Protein AF-A0A0B2PMD8-F1 (afdb_monomer_lite)

Radius of gyration: 18.35 Å; chains: 1; bounding box: 52×44×56 Å

Organism: Glycine soja (NCBI:txid3848)

pLDDT: mean 73.96, std 22.67, range [28.58, 97.25]

Secondary structure (DSSP, 8-state):
-TTSSSHHHHHHHHS------------GGGGGG--TT-EEESTTPEEEEEE-TTS-EEEEEEEEEEETTEEEEEEEEEPTT-TTEEEEEEEEESTTEEEEE-SS-TTEEEEEE----GGGGG--S--S-----S----EEEEEE-SSHHHHHHHHHHHHHHHHHHHHHHHHHHGGGGTTT--

Sequence (182 aa):
MLRSLWRSIDRFSFQHFHSTSDSRVIRSSDVSSASFGSNVLLESGIPCGIAFSNSEIRDIYVISVASGIIGKLLLVEKHPFRSGHGVVIAIAPLAGLCPKIDEDHPSWLHLQIREFDPQFYSIKTRGNNLSMPDHLADGRWALGLPNARACEEAQLAILNEITKQRSAVEYMLAPLLQDDLE

Structure (mmCIF, N/CA/C/O backbone):
data_AF-A0A0B2PMD8-F1
#
_entry.id   AF-A0A0B2PMD8-F1
#
loop_
_atom_site.group_PDB
_atom_site.id
_atom_site.type_symbol
_atom_site.label_atom_id
_atom_site.label_alt_id
_atom_site.label_comp_id
_atom_site.label_asym_id
_atom_site.label_entity_id
_atom_site.label_seq_id
_atom_site.pdbx_PDB_ins_code
_atom_site.Cartn_x
_atom_site.Cartn_y
_atom_site.Cartn_z
_atom_site.occupancy
_atom_site.B_iso_or_equiv
_atom_site.auth_seq_id
_atom_site.auth_comp_id
_atom_site.auth_asym_id
_atom_site.auth_atom_id
_atom_site.pdbx_PDB_model_num
ATOM 1 N N . MET A 1 1 ? -4.455 -20.069 -16.269 1.00 34.69 1 MET A N 1
ATOM 2 C CA . MET A 1 1 ? -4.739 -19.619 -14.886 1.00 34.69 1 MET A CA 1
ATOM 3 C C . MET A 1 1 ? -4.240 -18.208 -14.552 1.00 34.69 1 MET A C 1
ATOM 5 O O . MET A 1 1 ? -4.761 -17.626 -13.620 1.00 34.69 1 MET A O 1
ATOM 9 N N . LEU A 1 2 ? -3.328 -17.598 -15.325 1.00 31.36 2 LEU A N 1
ATOM 10 C CA . LEU A 1 2 ? -2.764 -16.261 -15.037 1.00 31.36 2 LEU A CA 1
ATOM 11 C C . LEU A 1 2 ? -3.605 -15.050 -15.505 1.00 31.36 2 LEU A C 1
ATOM 13 O O . LEU A 1 2 ? -3.222 -13.912 -15.269 1.00 31.36 2 LEU A O 1
ATOM 17 N N . ARG A 1 3 ? -4.755 -15.262 -16.161 1.00 28.58 3 ARG A N 1
ATOM 18 C CA . ARG A 1 3 ? -5.598 -14.165 -16.690 1.00 28.58 3 ARG A CA 1
ATOM 19 C C . ARG A 1 3 ? -6.558 -13.566 -15.656 1.00 28.58 3 ARG A C 1
ATOM 21 O O . ARG A 1 3 ? -6.979 -12.426 -15.811 1.00 28.58 3 ARG A O 1
ATOM 28 N N . SER A 1 4 ? -6.897 -14.312 -14.606 1.00 31.47 4 SER A N 1
ATOM 29 C CA . SER A 1 4 ? -7.760 -13.840 -13.514 1.00 31.47 4 SER A CA 1
ATOM 30 C C . SER A 1 4 ? -7.011 -12.996 -12.480 1.00 31.47 4 SER A C 1
ATOM 32 O O . SER A 1 4 ? -7.656 -12.278 -11.727 1.00 31.47 4 SER A O 1
ATOM 34 N N . LEU A 1 5 ? -5.670 -13.039 -12.470 1.00 38.06 5 LEU A N 1
ATOM 35 C CA . LEU A 1 5 ? -4.835 -12.312 -11.507 1.00 38.06 5 LEU A CA 1
ATOM 36 C C . LEU A 1 5 ? -4.864 -10.789 -11.715 1.00 38.06 5 LEU A C 1
ATOM 38 O O . LEU A 1 5 ? -4.783 -10.037 -10.753 1.00 38.06 5 LEU A O 1
ATOM 42 N N . TRP A 1 6 ? -5.009 -10.336 -12.962 1.00 41.41 6 TRP A N 1
ATOM 43 C CA . TRP A 1 6 ? -4.766 -8.935 -13.327 1.00 41.41 6 TRP A CA 1
ATOM 44 C C . TRP A 1 6 ? -6.025 -8.115 -13.602 1.00 41.41 6 TRP A C 1
ATOM 46 O O . TRP A 1 6 ? -5.962 -6.891 -13.619 1.00 41.41 6 TRP A O 1
ATOM 56 N N . ARG A 1 7 ? -7.189 -8.770 -13.727 1.00 35.09 7 ARG A N 1
ATOM 57 C CA . ARG A 1 7 ? -8.493 -8.080 -13.772 1.00 35.09 7 ARG A CA 1
ATOM 58 C C . ARG A 1 7 ? -8.795 -7.297 -12.491 1.00 35.09 7 ARG A C 1
ATOM 60 O O . ARG A 1 7 ? -9.689 -6.460 -12.491 1.00 35.09 7 ARG A O 1
ATOM 67 N N . SER A 1 8 ? -8.066 -7.570 -11.409 1.00 41.09 8 SER A N 1
ATOM 68 C CA . SER A 1 8 ? -8.239 -6.907 -10.122 1.00 41.09 8 SER A CA 1
ATOM 69 C C . SER A 1 8 ? -7.842 -5.430 -10.155 1.00 41.09 8 SER A C 1
ATOM 71 O O . SER A 1 8 ? -8.556 -4.623 -9.577 1.00 41.09 8 SER A O 1
ATOM 73 N N . ILE A 1 9 ? -6.754 -5.044 -10.834 1.00 45.59 9 ILE A N 1
ATOM 74 C CA . ILE A 1 9 ? -6.344 -3.627 -10.897 1.00 45.59 9 ILE A CA 1
ATOM 75 C C . ILE A 1 9 ? -7.433 -2.799 -11.601 1.00 45.59 9 ILE A C 1
ATOM 77 O O . ILE A 1 9 ? -7.878 -1.786 -11.067 1.00 45.59 9 ILE A O 1
ATOM 81 N N . ASP A 1 10 ? -7.952 -3.308 -12.723 1.00 38.31 10 ASP A N 1
ATOM 82 C CA . ASP A 1 10 ? -9.045 -2.670 -13.466 1.00 38.31 10 ASP A CA 1
ATOM 83 C C . ASP A 1 10 ? -10.360 -2.634 -12.664 1.00 38.31 10 ASP A C 1
ATOM 85 O O . ASP A 1 10 ? -11.120 -1.673 -12.753 1.00 38.31 10 ASP A O 1
ATOM 89 N N . ARG A 1 11 ? -10.647 -3.658 -11.846 1.00 39.25 11 ARG A N 1
ATOM 90 C CA . ARG A 1 11 ? -11.891 -3.738 -11.058 1.00 39.25 11 ARG A CA 1
ATOM 91 C C . ARG A 1 11 ? -11.902 -2.787 -9.857 1.00 39.25 11 ARG A C 1
ATOM 93 O O . ARG A 1 11 ? -12.922 -2.140 -9.620 1.00 39.25 11 ARG A O 1
ATOM 100 N N . PHE A 1 12 ? -10.780 -2.650 -9.145 1.00 36.81 12 PHE A N 1
ATOM 101 C CA . PHE A 1 12 ? -10.668 -1.743 -7.993 1.00 36.81 12 PHE A CA 1
ATOM 102 C C . PHE A 1 12 ? -10.665 -0.261 -8.398 1.00 36.81 12 PHE A C 1
ATOM 104 O O . PHE A 1 12 ? -11.109 0.577 -7.618 1.00 36.81 12 PHE A O 1
ATOM 111 N N . SER A 1 13 ? -10.264 0.070 -9.632 1.00 39.03 13 SER A N 1
ATOM 112 C CA . SER A 1 13 ? -10.404 1.433 -10.166 1.00 39.03 13 SER A CA 1
ATOM 113 C C . SER A 1 13 ? -11.866 1.846 -10.403 1.00 39.03 13 SER A C 1
ATOM 115 O O . SER A 1 13 ? -12.168 3.037 -10.394 1.00 39.03 13 SER A O 1
ATOM 117 N N . PHE A 1 14 ? -12.778 0.886 -10.610 1.00 30.66 14 PHE A N 1
ATOM 118 C CA . PHE A 1 14 ? -14.167 1.152 -11.014 1.00 30.66 14 PHE A CA 1
ATOM 119 C C . PHE A 1 14 ? -15.219 0.947 -9.914 1.00 30.66 14 PHE A C 1
ATOM 121 O O . PHE A 1 14 ? -16.341 1.440 -10.051 1.00 30.66 14 PHE A O 1
ATOM 128 N N . GLN A 1 15 ? -14.915 0.252 -8.814 1.00 32.31 15 GLN A N 1
ATOM 129 C CA . GLN A 1 15 ? -15.901 0.001 -7.757 1.00 32.31 15 GLN A CA 1
ATOM 130 C C . GLN A 1 15 ? -15.827 1.045 -6.628 1.00 32.31 15 GLN A C 1
ATOM 132 O O . GLN A 1 15 ? -15.282 0.819 -5.559 1.00 32.31 15 GLN A O 1
ATOM 137 N N . HIS A 1 16 ? -16.469 2.184 -6.912 1.00 37.41 16 HIS A N 1
ATOM 138 C CA . HIS A 1 16 ? -17.141 3.094 -5.973 1.00 37.41 16 HIS A CA 1
ATOM 139 C C . HIS A 1 16 ? -16.305 3.774 -4.871 1.00 37.41 16 HIS A C 1
ATOM 141 O O . HIS A 1 16 ? -16.365 3.408 -3.703 1.00 37.41 16 HIS A O 1
ATOM 147 N N . PHE A 1 17 ? -15.731 4.930 -5.214 1.00 29.38 17 PHE A N 1
ATOM 148 C CA . PHE A 1 17 ? -15.758 6.103 -4.332 1.00 29.38 17 PHE A CA 1
ATOM 149 C C . PHE A 1 17 ? -16.188 7.327 -5.150 1.00 29.38 17 PHE A C 1
ATOM 151 O O . PHE A 1 17 ? -15.387 7.931 -5.859 1.00 29.38 17 PHE A O 1
ATOM 158 N N . HIS A 1 18 ? -17.467 7.702 -5.065 1.00 29.72 18 HIS A N 1
ATOM 159 C CA . HIS A 1 18 ? -17.901 9.032 -5.488 1.00 29.72 18 HIS A CA 1
ATOM 160 C C . HIS A 1 18 ? -17.379 10.039 -4.456 1.00 29.72 18 HIS A C 1
ATOM 162 O O . HIS A 1 18 ? -17.996 10.247 -3.415 1.00 29.72 18 HIS A O 1
ATOM 168 N N . SER A 1 19 ? -16.230 10.654 -4.731 1.00 35.91 19 SER A N 1
ATOM 169 C CA . SER A 1 19 ? -15.820 11.895 -4.073 1.00 35.91 19 SER A CA 1
ATOM 170 C C . SER A 1 19 ? -15.836 13.012 -5.103 1.00 35.91 19 SER A C 1
ATOM 172 O O . SER A 1 19 ? -15.184 12.903 -6.143 1.00 35.91 19 SER A O 1
ATOM 174 N N . THR A 1 20 ? -16.578 14.074 -4.818 1.00 32.41 20 THR A N 1
ATOM 175 C CA . THR A 1 20 ? -16.626 15.301 -5.611 1.00 32.41 20 THR A CA 1
ATOM 176 C C . THR A 1 20 ? -15.207 15.849 -5.772 1.00 32.41 20 THR A C 1
ATOM 178 O O . THR A 1 20 ? -14.542 16.164 -4.788 1.00 32.41 20 THR A O 1
ATOM 181 N N . SER A 1 21 ? -14.712 15.893 -7.008 1.00 35.22 21 SER A N 1
ATOM 182 C CA . SER A 1 21 ? -13.367 16.362 -7.329 1.00 35.22 21 SER A CA 1
ATOM 183 C C . SER A 1 21 ? -13.319 17.888 -7.282 1.00 35.22 21 SER A C 1
ATOM 185 O O . SER A 1 21 ? -13.767 18.536 -8.226 1.00 35.22 21 SER A O 1
ATOM 187 N N . ASP A 1 22 ? -12.745 18.455 -6.225 1.00 35.44 22 ASP A N 1
ATOM 188 C CA . ASP A 1 22 ? -12.246 19.829 -6.252 1.00 35.44 22 ASP A CA 1
ATOM 189 C C . ASP A 1 22 ? -10.722 19.783 -6.351 1.00 35.44 22 ASP A C 1
ATOM 191 O O . ASP A 1 22 ? -10.035 19.205 -5.506 1.00 35.44 22 ASP A O 1
ATOM 195 N N . SER A 1 23 ? -10.178 20.361 -7.422 1.00 42.34 23 SER A N 1
ATOM 196 C CA . SER A 1 23 ? -8.744 20.386 -7.703 1.00 42.34 23 SER A CA 1
ATOM 197 C C . SER A 1 23 ? -8.021 21.328 -6.735 1.00 42.34 23 SER A C 1
ATOM 199 O O . SER A 1 23 ? -7.691 22.466 -7.077 1.00 42.34 23 SER A O 1
ATOM 201 N N . ARG A 1 24 ? -7.775 20.878 -5.506 1.00 41.41 24 ARG A N 1
ATOM 202 C CA . ARG A 1 24 ? -6.922 21.575 -4.542 1.00 41.41 24 ARG A CA 1
ATOM 203 C C . ARG A 1 24 ? -5.613 20.806 -4.380 1.00 41.41 24 ARG A C 1
ATOM 205 O O . ARG A 1 24 ? -5.602 19.584 -4.346 1.00 41.41 24 ARG A O 1
ATOM 212 N N . VAL A 1 25 ? -4.498 21.532 -4.328 1.00 47.06 25 VAL A N 1
ATOM 213 C CA . VAL A 1 25 ? -3.173 20.969 -4.030 1.00 47.06 25 VAL A CA 1
ATOM 214 C C . VAL A 1 25 ? -3.209 20.403 -2.610 1.00 47.06 25 VAL A C 1
ATOM 216 O O . VAL A 1 25 ? -3.392 21.152 -1.653 1.00 47.06 25 VAL A O 1
ATOM 219 N N . ILE A 1 26 ? -3.077 19.085 -2.514 1.00 48.94 26 ILE A N 1
ATOM 220 C CA . ILE A 1 26 ? -3.192 18.278 -1.300 1.00 48.94 26 ILE A CA 1
ATOM 221 C C . ILE A 1 26 ? -1.875 18.376 -0.506 1.00 48.94 26 ILE A C 1
ATOM 223 O O . ILE A 1 26 ? -0.829 17.930 -0.983 1.00 48.94 26 ILE A O 1
ATOM 227 N N . ARG A 1 27 ? -1.901 18.987 0.690 1.00 44.22 27 ARG A N 1
ATOM 228 C CA . ARG A 1 27 ? -0.788 18.958 1.668 1.00 44.22 27 ARG A CA 1
ATOM 229 C C . ARG A 1 27 ? -0.689 17.564 2.311 1.00 44.22 27 ARG A C 1
ATOM 231 O O . ARG A 1 27 ? -1.583 16.749 2.134 1.00 44.22 27 ARG A O 1
ATOM 238 N N . SER A 1 28 ? 0.363 17.250 3.076 1.00 44.53 28 SER A N 1
ATOM 239 C CA . SER A 1 28 ? 0.528 15.895 3.658 1.00 44.53 28 SER A CA 1
ATOM 240 C C . SER A 1 28 ? -0.641 15.441 4.557 1.00 44.53 28 SER A C 1
ATOM 242 O O . SER A 1 28 ? -0.916 14.247 4.638 1.00 44.53 28 SER A O 1
ATOM 244 N N . SER A 1 29 ? -1.389 16.379 5.154 1.00 47.38 29 SER A N 1
ATOM 245 C CA . SER A 1 29 ? -2.650 16.133 5.876 1.00 47.38 29 SER A CA 1
ATOM 246 C C . SER A 1 29 ? -3.831 15.751 4.978 1.00 47.38 29 SER A C 1
ATOM 248 O O . SER A 1 29 ? -4.814 15.196 5.459 1.00 47.38 29 SER A O 1
ATOM 250 N N . ASP A 1 30 ? -3.740 16.038 3.684 1.00 62.47 30 ASP A N 1
ATOM 251 C CA . ASP A 1 30 ? -4.828 15.903 2.722 1.00 62.47 30 ASP A CA 1
ATOM 252 C C . ASP A 1 30 ? -4.719 14.582 1.934 1.00 62.47 30 ASP A C 1
ATOM 254 O O . ASP A 1 30 ? -5.647 14.228 1.208 1.00 62.47 30 ASP A O 1
ATOM 258 N N . VAL A 1 31 ? -3.615 13.824 2.044 1.00 67.06 31 VAL A N 1
ATOM 259 C CA . VAL A 1 31 ? -3.412 12.565 1.286 1.00 67.06 31 VAL A CA 1
ATOM 260 C C . VAL A 1 31 ? -4.473 11.519 1.653 1.00 67.06 31 VAL A C 1
ATOM 262 O O . VAL A 1 31 ? -4.892 10.725 0.813 1.00 67.06 31 VAL A O 1
ATOM 265 N N . SER A 1 32 ? -5.001 11.571 2.878 1.00 69.94 32 SER A N 1
ATOM 266 C CA . SER A 1 32 ? -6.151 10.764 3.306 1.00 69.94 32 SER A CA 1
ATOM 267 C C . SER A 1 32 ? -7.430 11.075 2.510 1.00 69.94 32 SER A C 1
ATOM 269 O O . SER A 1 32 ? -8.257 10.185 2.290 1.00 69.94 32 SER A O 1
ATOM 271 N N . SER A 1 33 ? -7.580 12.304 2.007 1.00 78.56 33 SER A N 1
ATOM 272 C CA . SER A 1 33 ? -8.695 12.722 1.147 1.00 78.56 33 SER A CA 1
ATOM 273 C C . SER A 1 33 ? -8.478 12.384 -0.331 1.00 78.56 33 SER A C 1
ATOM 275 O O . SER A 1 33 ? -9.420 12.478 -1.115 1.00 78.56 33 SER A O 1
ATOM 277 N N . ALA A 1 34 ? -7.277 11.929 -0.710 1.00 84.06 34 ALA A N 1
ATOM 278 C CA . ALA A 1 34 ? -6.941 11.666 -2.101 1.00 84.06 34 ALA A CA 1
ATOM 279 C C . ALA A 1 34 ? -7.883 10.632 -2.736 1.00 84.06 34 ALA A C 1
ATOM 281 O O . ALA A 1 34 ? -8.270 9.625 -2.122 1.00 84.06 34 ALA A O 1
ATOM 282 N N . SER A 1 35 ? -8.235 10.912 -3.987 1.00 86.00 35 SER A N 1
ATOM 283 C CA . SER A 1 35 ? -9.054 10.081 -4.863 1.00 86.00 35 SER A CA 1
ATOM 284 C C . SER A 1 35 ? -8.307 9.792 -6.164 1.00 86.00 35 SER A C 1
ATOM 286 O O . SER A 1 35 ? -7.268 10.394 -6.445 1.00 86.00 35 SER A O 1
ATOM 288 N N . PHE A 1 36 ? -8.827 8.862 -6.963 1.00 85.56 36 PHE A N 1
ATOM 289 C CA . PHE A 1 36 ? -8.276 8.568 -8.283 1.00 85.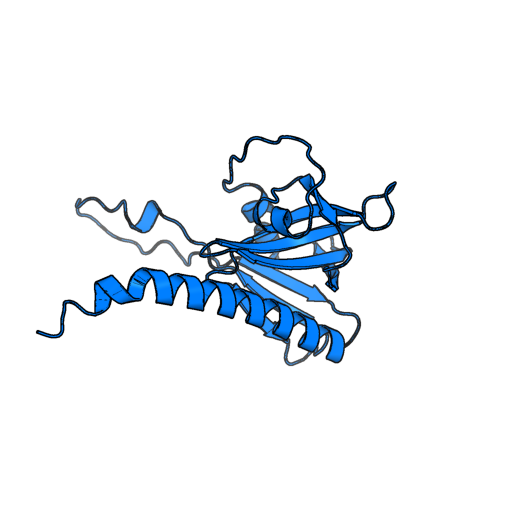56 36 PHE A CA 1
ATOM 290 C C . PHE A 1 36 ? -8.169 9.850 -9.129 1.00 85.56 36 PHE A C 1
ATOM 292 O O . PHE A 1 36 ? -9.099 10.654 -9.176 1.00 85.56 36 PHE A O 1
ATOM 299 N N . GLY A 1 37 ? -7.021 10.058 -9.774 1.00 85.75 37 GLY A N 1
ATOM 300 C CA . GLY A 1 37 ? -6.725 11.254 -10.566 1.00 85.75 37 GLY A CA 1
ATOM 301 C C . GLY A 1 37 ? -6.306 12.487 -9.756 1.00 85.75 37 GLY A C 1
ATOM 302 O O . GLY A 1 37 ? -5.907 13.492 -10.346 1.00 85.75 37 GLY A O 1
ATOM 303 N N . SER A 1 38 ? -6.351 12.441 -8.420 1.00 86.44 38 SER A N 1
ATOM 304 C CA . SER A 1 38 ? -5.884 13.550 -7.582 1.00 86.44 38 SER A CA 1
ATOM 305 C C . SER A 1 38 ? -4.361 13.694 -7.632 1.00 86.44 38 SER A C 1
ATOM 307 O O . SER A 1 38 ? -3.633 12.703 -7.704 1.00 86.44 3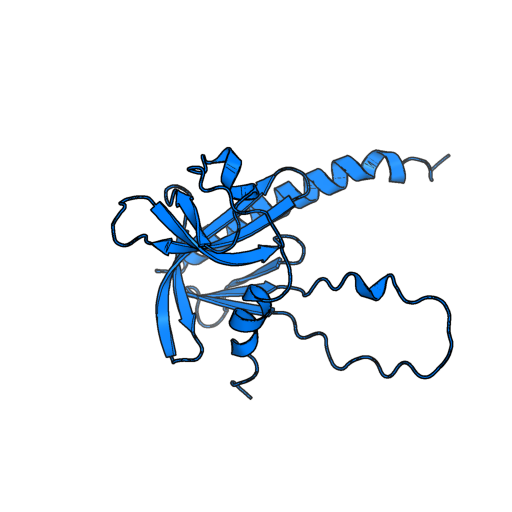8 SER A O 1
ATOM 309 N N . ASN A 1 39 ? -3.878 14.938 -7.546 1.00 89.94 39 ASN A N 1
ATOM 310 C CA . ASN A 1 39 ? -2.450 15.226 -7.414 1.00 89.94 39 ASN A CA 1
ATOM 311 C C . ASN A 1 39 ? -2.015 15.098 -5.952 1.00 89.94 39 ASN A C 1
ATOM 313 O O . ASN A 1 39 ? -2.649 15.675 -5.069 1.00 89.94 39 ASN A O 1
ATOM 317 N N . VAL A 1 40 ? -0.900 14.415 -5.714 1.00 90.19 40 VAL A N 1
ATOM 318 C CA . VAL A 1 40 ? -0.296 14.237 -4.388 1.00 90.19 40 VAL A CA 1
ATOM 319 C C . VAL A 1 40 ? 1.205 14.523 -4.432 1.00 90.19 40 VAL A C 1
ATOM 321 O O . VAL A 1 40 ? 1.841 14.409 -5.483 1.00 90.19 40 VAL A O 1
ATOM 324 N N . LEU A 1 41 ? 1.775 14.919 -3.294 1.00 90.38 41 LEU A N 1
ATOM 325 C CA . LEU A 1 41 ? 3.222 15.084 -3.140 1.00 90.38 41 LEU A CA 1
ATOM 326 C C . LEU A 1 41 ? 3.903 13.714 -3.052 1.00 90.38 41 LEU A C 1
ATOM 328 O O . LEU A 1 41 ? 3.417 12.820 -2.364 1.00 90.38 41 LEU A O 1
ATOM 332 N N . LEU A 1 42 ? 5.041 13.565 -3.728 1.00 89.12 42 LEU A N 1
ATOM 333 C CA . LEU A 1 42 ? 5.819 12.321 -3.757 1.00 89.12 42 LEU A CA 1
ATOM 334 C C . LEU A 1 42 ? 6.841 12.205 -2.619 1.00 89.12 42 LEU A C 1
ATOM 336 O O . LEU A 1 42 ? 7.489 11.172 -2.505 1.00 89.12 42 LEU A O 1
ATOM 340 N N . GLU A 1 43 ? 7.005 13.234 -1.783 1.00 84.25 43 GLU A N 1
ATOM 341 C CA . GLU A 1 43 ? 8.030 13.264 -0.723 1.00 84.25 43 GLU A CA 1
ATOM 342 C C . GLU A 1 43 ? 7.894 12.118 0.292 1.00 84.25 43 GLU A C 1
ATOM 344 O O . GLU A 1 43 ? 8.895 11.661 0.835 1.00 84.25 43 GLU A O 1
ATOM 349 N N . SER A 1 44 ? 6.671 11.631 0.523 1.00 78.56 44 SER A N 1
ATOM 350 C CA . SER A 1 44 ? 6.380 10.488 1.397 1.00 78.56 44 SER A CA 1
ATOM 351 C C . SER A 1 44 ? 6.202 9.163 0.646 1.00 78.56 44 SER A C 1
ATOM 353 O O . SER A 1 44 ? 5.817 8.165 1.254 1.00 78.56 44 SER A O 1
ATOM 355 N N . GLY A 1 45 ? 6.425 9.149 -0.671 1.00 90.06 45 GLY A N 1
ATOM 356 C CA . GLY A 1 45 ? 6.225 7.978 -1.515 1.00 90.06 45 GLY A CA 1
ATOM 357 C C . GLY A 1 45 ? 7.460 7.099 -1.626 1.00 90.06 45 GLY A C 1
ATOM 358 O O . GLY A 1 45 ? 8.570 7.583 -1.838 1.00 90.06 45 GLY A O 1
ATOM 359 N N . ILE A 1 46 ? 7.246 5.789 -1.556 1.00 93.06 46 ILE A N 1
ATOM 360 C CA . ILE A 1 46 ? 8.290 4.786 -1.756 1.00 93.06 46 ILE A CA 1
ATOM 361 C C . ILE A 1 46 ? 8.309 4.401 -3.240 1.00 93.06 46 ILE A C 1
ATOM 363 O O . ILE A 1 46 ? 7.285 3.927 -3.743 1.00 93.06 46 ILE A O 1
ATOM 367 N N . PRO A 1 47 ? 9.423 4.610 -3.964 1.00 91.94 47 PRO A N 1
ATOM 368 C CA . PRO A 1 47 ? 9.509 4.266 -5.379 1.00 91.94 47 PRO A CA 1
ATOM 369 C C . PRO A 1 47 ? 9.513 2.746 -5.572 1.00 91.94 47 PRO A C 1
ATOM 371 O O . PRO A 1 47 ? 10.245 2.022 -4.894 1.00 91.94 47 PRO A O 1
ATOM 374 N N . CYS A 1 48 ? 8.710 2.264 -6.517 1.00 90.31 48 CYS A N 1
ATOM 375 C CA . CYS A 1 48 ? 8.580 0.847 -6.838 1.00 90.31 48 CYS A CA 1
ATOM 376 C C . CYS A 1 48 ? 8.101 0.629 -8.277 1.00 90.31 48 CYS A C 1
ATOM 378 O O . CYS A 1 48 ? 7.525 1.515 -8.897 1.00 90.31 48 CYS A O 1
ATOM 380 N N . GLY A 1 49 ? 8.329 -0.565 -8.809 1.00 87.75 49 GLY A N 1
ATOM 381 C CA . GLY A 1 49 ? 7.741 -1.028 -10.055 1.00 87.75 49 GLY A CA 1
ATOM 382 C C . GLY A 1 49 ? 6.437 -1.778 -9.798 1.00 87.75 49 GLY A C 1
ATOM 383 O O . GLY A 1 49 ? 6.332 -2.548 -8.845 1.00 87.75 49 GLY A O 1
ATOM 384 N N . ILE A 1 50 ? 5.458 -1.618 -10.680 1.00 83.56 50 ILE A N 1
ATOM 385 C CA . ILE A 1 50 ? 4.287 -2.498 -10.746 1.00 83.56 50 ILE A CA 1
ATOM 386 C C . ILE A 1 50 ? 4.168 -3.079 -12.152 1.00 83.56 50 ILE A C 1
ATOM 388 O O . ILE A 1 50 ? 4.335 -2.366 -13.141 1.00 83.56 50 ILE A O 1
ATOM 392 N N . ALA A 1 51 ? 3.893 -4.378 -12.246 1.00 71.56 51 ALA A N 1
ATOM 393 C CA . ALA A 1 51 ? 3.605 -5.026 -13.519 1.00 71.56 51 ALA A CA 1
ATOM 394 C C . ALA A 1 51 ? 2.101 -4.958 -13.818 1.00 71.56 51 ALA A C 1
ATOM 396 O O . ALA A 1 51 ? 1.279 -5.270 -12.956 1.00 71.56 51 ALA A O 1
ATOM 397 N N . PHE A 1 52 ? 1.739 -4.588 -15.045 1.00 63.69 52 PHE A N 1
ATOM 398 C CA . PHE A 1 52 ? 0.361 -4.641 -15.538 1.00 63.69 52 PHE A CA 1
ATOM 399 C C . PHE A 1 52 ? 0.127 -5.866 -16.435 1.00 63.69 52 PHE A C 1
ATOM 401 O O . PHE A 1 52 ? 1.054 -6.518 -16.918 1.00 63.69 52 PHE A O 1
ATOM 408 N N . SER A 1 53 ? -1.148 -6.177 -16.693 1.00 57.56 53 SER A N 1
ATOM 409 C CA . SER A 1 53 ? -1.586 -7.312 -17.526 1.00 57.56 53 SER A CA 1
ATOM 410 C C . SER A 1 53 ? -1.009 -7.307 -18.948 1.00 57.56 53 SER A C 1
ATOM 412 O O . SER A 1 53 ? -0.890 -8.362 -19.572 1.00 57.56 53 SER A O 1
ATOM 414 N N . ASN A 1 54 ? -0.633 -6.133 -19.452 1.00 58.97 54 ASN A N 1
ATOM 415 C CA . ASN A 1 54 ? 0.003 -5.926 -20.750 1.00 58.97 54 ASN A CA 1
ATOM 416 C C . ASN A 1 54 ? 1.517 -6.226 -20.748 1.00 58.97 54 ASN A C 1
ATOM 418 O O . ASN A 1 54 ? 2.167 -5.992 -21.762 1.00 58.97 54 ASN A O 1
ATOM 422 N N . SER A 1 55 ? 2.069 -6.763 -19.650 1.00 57.53 55 SER A N 1
ATOM 423 C CA . SER A 1 55 ? 3.507 -7.038 -19.465 1.00 57.53 55 SER A CA 1
ATOM 424 C C . SER A 1 55 ? 4.391 -5.786 -19.390 1.00 57.53 55 SER A C 1
ATOM 426 O O . SER A 1 55 ? 5.612 -5.889 -19.472 1.00 57.53 55 SER A O 1
ATOM 428 N N . GLU A 1 56 ? 3.791 -4.610 -19.211 1.00 72.69 56 GLU A N 1
ATOM 429 C CA . GLU A 1 56 ? 4.509 -3.364 -18.968 1.00 72.69 56 GLU A CA 1
ATOM 430 C C . GLU A 1 56 ? 4.772 -3.212 -17.465 1.00 72.69 56 GLU A C 1
ATOM 432 O O . GLU A 1 56 ? 3.848 -3.288 -16.649 1.00 72.69 56 GLU A O 1
ATOM 437 N N . ILE A 1 57 ? 6.039 -3.010 -17.102 1.00 76.69 57 ILE A N 1
ATOM 438 C CA . ILE A 1 57 ? 6.430 -2.597 -15.754 1.00 76.69 57 ILE A CA 1
ATOM 439 C C . ILE A 1 57 ? 6.443 -1.073 -15.744 1.00 76.69 57 ILE A C 1
ATOM 441 O O . ILE A 1 57 ? 7.102 -0.462 -16.585 1.00 76.69 57 ILE A O 1
ATOM 445 N N . ARG A 1 58 ? 5.718 -0.463 -14.806 1.00 83.38 58 ARG A N 1
ATOM 446 C CA . ARG A 1 58 ? 5.704 0.991 -14.623 1.00 83.38 58 ARG A CA 1
ATOM 447 C C . ARG A 1 58 ? 6.353 1.371 -13.309 1.00 83.38 58 ARG A C 1
ATOM 449 O O . ARG A 1 58 ? 6.028 0.785 -12.277 1.00 83.38 58 ARG A O 1
ATOM 456 N N . ASP A 1 59 ? 7.205 2.387 -13.367 1.00 89.06 59 ASP A N 1
ATOM 457 C CA . ASP A 1 59 ? 7.728 3.052 -12.182 1.00 89.06 59 ASP A CA 1
ATOM 458 C C . ASP A 1 59 ? 6.623 3.901 -11.554 1.00 89.06 59 ASP A C 1
ATOM 460 O O . ASP A 1 59 ? 6.096 4.841 -12.155 1.00 89.06 59 ASP A O 1
ATOM 464 N N . ILE A 1 60 ? 6.271 3.557 -10.327 1.00 92.44 60 ILE A N 1
ATOM 465 C CA . ILE A 1 60 ? 5.249 4.213 -9.528 1.00 92.44 60 ILE A CA 1
ATOM 466 C C . ILE A 1 60 ? 5.795 4.510 -8.129 1.00 92.44 60 ILE A C 1
ATOM 468 O O . ILE A 1 60 ? 6.890 4.106 -7.739 1.00 92.44 60 ILE A O 1
ATOM 472 N N . TYR A 1 61 ? 5.006 5.226 -7.347 1.00 93.94 61 TYR A N 1
ATOM 473 C CA . TYR A 1 61 ? 5.243 5.464 -5.936 1.00 93.94 61 TYR A CA 1
ATOM 474 C C . TYR A 1 61 ? 4.093 4.873 -5.135 1.00 93.94 61 TYR A C 1
ATOM 476 O O . TYR A 1 61 ? 2.928 4.999 -5.516 1.00 93.94 61 TYR A O 1
ATOM 484 N N . VAL A 1 62 ? 4.423 4.257 -4.008 1.00 93.94 62 VAL A N 1
ATOM 485 C CA . VAL A 1 62 ? 3.445 3.779 -3.034 1.00 93.94 62 VAL A CA 1
ATOM 486 C C . VAL A 1 62 ? 3.415 4.739 -1.860 1.00 93.94 62 VAL A C 1
ATOM 488 O O . VAL A 1 62 ? 4.457 5.062 -1.291 1.00 93.94 62 VAL A O 1
ATOM 491 N N . ILE A 1 63 ? 2.216 5.188 -1.493 1.00 94.56 63 ILE A N 1
ATOM 492 C CA . ILE A 1 63 ? 1.991 6.040 -0.322 1.00 94.56 63 ILE A CA 1
ATOM 493 C C . ILE A 1 63 ? 0.935 5.378 0.562 1.00 94.56 63 ILE A C 1
ATOM 495 O O . ILE A 1 63 ? -0.216 5.239 0.153 1.00 94.56 63 ILE A O 1
ATOM 499 N N . SER A 1 64 ? 1.306 4.986 1.779 1.00 94.25 64 SER A N 1
ATOM 500 C CA . SER A 1 64 ? 0.364 4.550 2.815 1.00 94.25 64 SER A CA 1
ATOM 501 C C . SER A 1 64 ? 0.047 5.707 3.756 1.00 94.25 64 SER A C 1
ATOM 503 O O . SER A 1 64 ? 0.954 6.411 4.198 1.00 94.25 64 SER A O 1
ATOM 505 N N . VAL A 1 65 ? -1.230 5.896 4.084 1.00 93.19 65 VAL A N 1
ATOM 506 C CA . VAL A 1 65 ? -1.670 6.924 5.031 1.00 93.19 65 VAL A CA 1
ATOM 507 C C . VAL A 1 65 ? -2.861 6.442 5.854 1.00 93.19 65 VAL A C 1
ATOM 509 O O . VAL A 1 65 ? -3.862 5.976 5.306 1.00 93.19 65 VAL A O 1
ATOM 512 N N . ALA A 1 66 ? -2.775 6.603 7.170 1.00 92.62 66 ALA A N 1
ATOM 513 C CA . ALA A 1 66 ? -3.888 6.475 8.097 1.00 92.62 66 ALA A CA 1
ATOM 514 C C . ALA A 1 66 ? -4.253 7.838 8.703 1.00 92.62 66 ALA A C 1
ATOM 516 O O . ALA A 1 66 ? -3.400 8.621 9.119 1.00 92.62 66 ALA A O 1
ATOM 517 N N . SER A 1 67 ? -5.551 8.120 8.764 1.00 90.56 67 SER A N 1
ATOM 518 C CA . SER A 1 67 ? -6.125 9.314 9.378 1.00 90.56 67 SER A CA 1
ATOM 519 C C . SER A 1 67 ? -7.395 8.920 10.130 1.00 90.56 67 SER A C 1
ATOM 521 O O . SER A 1 67 ? -8.436 8.633 9.534 1.00 90.56 67 SER A O 1
ATOM 523 N N . GLY A 1 68 ? -7.286 8.839 11.458 1.00 89.00 68 GLY A N 1
ATOM 524 C CA . GLY A 1 68 ? -8.333 8.259 12.297 1.00 89.00 68 GLY A CA 1
ATOM 525 C C . GLY A 1 68 ? -8.637 6.818 11.876 1.00 89.00 68 GLY A C 1
ATOM 526 O O . GLY A 1 68 ? -7.730 6.002 11.734 1.00 89.00 68 GLY A O 1
ATOM 527 N N . ILE A 1 69 ? -9.913 6.519 11.637 1.00 88.12 69 ILE A N 1
ATOM 528 C CA . ILE A 1 69 ? -10.380 5.189 11.208 1.00 88.12 69 ILE A CA 1
ATOM 529 C C . ILE A 1 69 ? -10.257 4.943 9.698 1.00 88.12 69 ILE A C 1
ATOM 531 O O . ILE A 1 69 ? -10.561 3.847 9.227 1.00 88.12 69 ILE A O 1
ATOM 535 N N . ILE A 1 70 ? -9.835 5.945 8.923 1.00 87.69 70 ILE A N 1
ATOM 536 C CA . ILE A 1 70 ? -9.680 5.844 7.471 1.00 87.69 70 ILE A CA 1
ATOM 537 C C . ILE A 1 70 ? -8.214 5.559 7.162 1.00 87.69 70 ILE A C 1
ATOM 539 O O . ILE A 1 70 ? -7.333 6.319 7.553 1.00 87.69 70 ILE A O 1
ATOM 543 N N . GLY A 1 71 ? -7.952 4.490 6.416 1.00 91.06 71 GLY A N 1
ATOM 544 C CA . GLY A 1 71 ? -6.616 4.138 5.954 1.00 91.06 71 GLY A CA 1
ATOM 545 C C . GLY A 1 71 ? -6.617 3.813 4.467 1.00 91.06 71 GLY A C 1
ATOM 546 O O . GLY A 1 71 ? -7.450 3.027 4.009 1.00 91.06 71 GLY A O 1
ATOM 547 N N . LYS A 1 72 ? -5.689 4.413 3.717 1.00 91.94 72 LYS A N 1
ATOM 548 C CA . LYS A 1 72 ? -5.526 4.213 2.272 1.00 91.94 72 LYS A CA 1
ATOM 549 C C . LYS A 1 72 ? -4.080 3.879 1.911 1.00 91.94 72 LYS A C 1
ATOM 551 O O . LYS A 1 72 ? -3.142 4.450 2.463 1.00 91.94 72 LYS A O 1
ATOM 556 N N . LEU A 1 73 ? -3.928 2.995 0.935 1.00 93.44 73 LEU A N 1
ATOM 557 C CA . LEU A 1 73 ? -2.712 2.780 0.166 1.00 93.44 73 LEU A CA 1
ATOM 558 C C . LEU A 1 73 ? -2.939 3.335 -1.241 1.00 93.44 73 LEU A C 1
ATOM 560 O O . LEU A 1 73 ? -3.892 2.942 -1.912 1.00 93.44 73 LEU A O 1
ATOM 564 N N . LEU A 1 74 ? -2.079 4.243 -1.682 1.00 93.06 74 LEU A N 1
ATOM 565 C CA . LEU A 1 74 ? -2.154 4.886 -2.988 1.00 93.06 74 LEU A CA 1
ATOM 566 C C . LEU A 1 74 ? -1.035 4.361 -3.885 1.00 93.06 74 LEU A C 1
ATOM 568 O O . LEU A 1 74 ? 0.121 4.336 -3.462 1.00 93.06 74 LEU A O 1
ATOM 572 N N . LEU A 1 75 ? -1.375 4.012 -5.126 1.00 92.50 75 LEU A N 1
ATOM 573 C CA . LEU A 1 75 ? -0.405 3.885 -6.211 1.00 92.50 75 LEU A CA 1
ATOM 574 C C . LEU A 1 75 ? -0.403 5.187 -6.999 1.00 92.50 75 LEU A C 1
ATOM 576 O O . LEU A 1 75 ? -1.459 5.670 -7.417 1.00 92.50 75 LEU A O 1
ATOM 580 N N . VAL A 1 76 ? 0.779 5.760 -7.182 1.00 93.38 76 VAL A N 1
ATOM 581 C CA . VAL A 1 76 ? 0.944 7.112 -7.704 1.00 93.38 76 VAL A CA 1
ATOM 582 C C . VAL A 1 76 ? 1.939 7.104 -8.856 1.00 93.38 76 VAL A C 1
ATOM 584 O O . VAL A 1 76 ? 3.085 6.697 -8.695 1.00 93.38 76 VAL A O 1
ATOM 587 N N . GLU A 1 77 ? 1.521 7.595 -10.015 1.00 91.94 77 GLU A N 1
ATOM 588 C CA . GLU A 1 77 ? 2.405 7.800 -11.162 1.00 91.94 77 GLU A CA 1
ATOM 589 C C . GLU A 1 77 ? 3.010 9.204 -11.105 1.00 91.94 77 GLU A C 1
ATOM 591 O O . GLU A 1 77 ? 2.339 10.176 -10.751 1.00 91.94 77 GLU A O 1
ATOM 596 N N . LYS A 1 78 ? 4.294 9.341 -11.439 1.00 91.62 78 LYS A N 1
ATOM 597 C CA . LYS A 1 78 ? 4.968 10.643 -11.419 1.00 91.62 78 LYS A CA 1
ATOM 598 C C . LYS A 1 78 ? 4.341 11.595 -12.441 1.00 91.62 78 LYS A C 1
ATOM 600 O O . LYS A 1 78 ? 4.153 11.243 -13.600 1.00 91.62 78 LYS A O 1
ATOM 605 N N . HIS A 1 79 ? 4.071 12.835 -12.037 1.00 87.50 79 HIS A N 1
ATOM 606 C CA . HIS A 1 79 ? 3.489 13.827 -12.935 1.00 87.50 79 HIS A CA 1
ATOM 607 C C . HIS A 1 79 ? 4.526 14.267 -13.993 1.00 87.50 79 HIS A C 1
ATOM 609 O O . HIS A 1 79 ? 5.621 14.699 -13.618 1.00 87.50 79 HIS A O 1
ATOM 615 N N . PRO A 1 80 ? 4.201 14.259 -15.302 1.00 79.81 80 PRO A N 1
ATOM 616 C CA . PRO A 1 80 ? 5.181 14.511 -16.368 1.00 79.81 80 PRO A CA 1
ATOM 617 C C . PRO A 1 80 ? 5.775 15.926 -16.330 1.00 79.81 80 PRO A C 1
ATOM 619 O O . PRO A 1 80 ? 6.934 16.127 -16.678 1.00 79.81 80 PRO A O 1
ATOM 622 N N . PHE A 1 81 ? 4.995 16.912 -15.872 1.00 82.31 81 PHE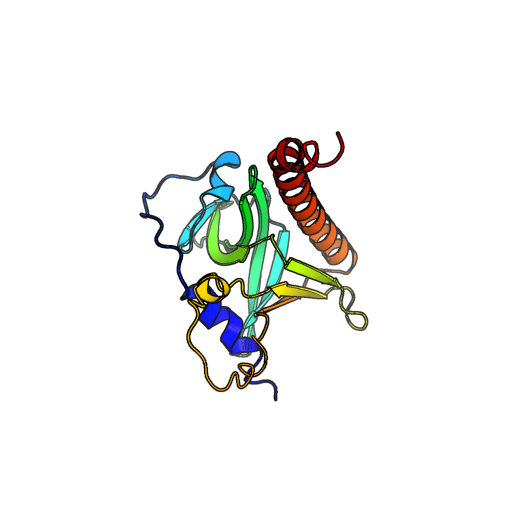 A N 1
ATOM 623 C CA . PHE A 1 81 ? 5.392 18.329 -15.882 1.00 82.31 81 PHE A CA 1
ATOM 624 C C . PHE A 1 81 ? 5.720 18.929 -14.508 1.00 82.31 81 PHE A C 1
ATOM 626 O O . PHE A 1 81 ? 6.079 20.100 -14.432 1.00 82.31 81 PHE A O 1
ATOM 633 N N 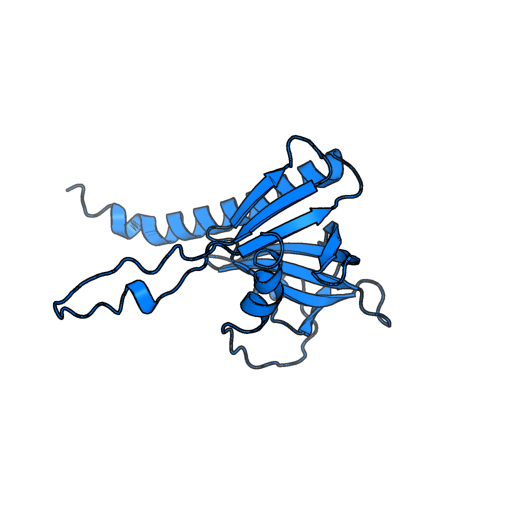. ARG A 1 82 ? 5.543 18.188 -13.406 1.00 81.88 82 ARG A N 1
ATOM 634 C CA . ARG A 1 82 ? 5.673 18.737 -12.045 1.00 81.88 82 ARG A CA 1
ATOM 635 C C . ARG A 1 82 ? 6.618 17.868 -11.237 1.00 81.88 82 ARG A C 1
ATOM 637 O O . ARG A 1 82 ? 6.255 16.773 -10.816 1.00 81.88 82 ARG A O 1
ATOM 644 N N . SER A 1 83 ? 7.830 18.367 -11.013 1.00 79.69 83 SER A N 1
ATOM 645 C CA . SER A 1 83 ? 8.771 17.719 -10.104 1.00 79.69 83 SER A CA 1
ATOM 646 C C . SER A 1 83 ? 8.157 17.617 -8.700 1.00 79.69 83 SER A C 1
ATOM 648 O O . SER A 1 83 ? 7.451 18.515 -8.238 1.00 79.69 83 SER A O 1
ATOM 650 N N . GLY A 1 84 ? 8.354 16.471 -8.048 1.00 86.38 84 GLY A N 1
ATOM 651 C CA . GLY A 1 84 ? 7.856 16.213 -6.691 1.00 86.38 84 GLY A CA 1
ATOM 652 C C . GLY A 1 84 ? 6.356 15.924 -6.563 1.00 86.38 84 GLY A C 1
ATOM 653 O O . GLY A 1 84 ? 5.893 15.715 -5.448 1.00 86.38 84 GLY A O 1
ATOM 654 N N . HIS A 1 85 ? 5.600 15.883 -7.664 1.00 89.94 85 HIS A N 1
ATOM 655 C CA . HIS A 1 85 ? 4.169 15.576 -7.645 1.00 89.94 85 HIS A CA 1
ATOM 656 C C . HIS A 1 85 ? 3.868 14.317 -8.455 1.00 89.94 85 HIS A C 1
ATOM 658 O O . HIS A 1 85 ? 4.562 14.000 -9.424 1.00 89.94 85 HIS A O 1
ATOM 664 N N . GLY A 1 86 ? 2.802 13.624 -8.077 1.00 91.75 86 GLY A N 1
ATOM 665 C CA . GLY A 1 86 ? 2.280 12.480 -8.802 1.00 91.75 86 GLY A CA 1
ATOM 666 C C . GLY A 1 86 ? 0.759 12.457 -8.824 1.00 91.75 86 GLY A C 1
ATOM 667 O O . GLY A 1 86 ? 0.104 13.223 -8.117 1.00 91.75 86 GLY A O 1
ATOM 668 N N . VAL A 1 87 ? 0.209 11.595 -9.668 1.00 90.94 87 VAL A N 1
ATOM 669 C CA . VAL A 1 87 ? -1.225 11.402 -9.871 1.00 90.94 87 VAL A CA 1
ATOM 670 C C . VAL A 1 87 ? -1.609 10.029 -9.343 1.00 90.94 87 VAL A C 1
ATOM 672 O O . VAL A 1 87 ? -0.963 9.034 -9.665 1.00 90.94 87 VAL A O 1
ATOM 675 N N . VAL A 1 88 ? -2.656 9.966 -8.525 1.00 89.62 88 VAL A N 1
ATOM 676 C CA . VAL A 1 88 ? -3.161 8.697 -7.990 1.00 89.62 88 VAL A CA 1
ATOM 677 C C . VAL A 1 88 ? -3.806 7.882 -9.111 1.00 89.62 88 VAL A C 1
ATOM 679 O O . VAL A 1 88 ? -4.783 8.326 -9.712 1.00 89.62 88 VAL A O 1
ATOM 682 N N . ILE A 1 89 ? -3.293 6.677 -9.351 1.00 88.38 89 ILE A N 1
ATOM 683 C CA . ILE A 1 89 ? -3.781 5.753 -10.388 1.00 88.38 89 ILE A CA 1
ATOM 684 C C . ILE A 1 89 ? -4.494 4.526 -9.812 1.00 88.38 89 ILE A C 1
ATOM 686 O O . ILE A 1 89 ? -5.219 3.850 -10.529 1.00 88.38 89 ILE A O 1
ATOM 690 N N . ALA A 1 90 ? -4.316 4.226 -8.525 1.00 87.44 90 ALA A N 1
ATOM 691 C CA . ALA A 1 90 ? -5.083 3.191 -7.837 1.00 87.44 90 ALA A CA 1
ATOM 692 C C . ALA A 1 90 ? -5.109 3.444 -6.328 1.00 87.44 90 ALA A C 1
ATOM 694 O O . ALA A 1 90 ? -4.216 4.094 -5.779 1.00 87.44 90 ALA A O 1
ATOM 695 N N . ILE A 1 91 ? -6.135 2.916 -5.660 1.00 88.12 91 ILE A N 1
ATOM 696 C CA . ILE A 1 91 ? -6.326 3.032 -4.212 1.00 88.12 91 ILE A CA 1
ATOM 697 C C . ILE A 1 91 ? -6.756 1.675 -3.660 1.00 88.12 91 ILE A C 1
ATOM 699 O O . ILE A 1 91 ? -7.642 1.036 -4.222 1.00 88.12 91 ILE A O 1
ATOM 703 N N . ALA A 1 92 ? -6.160 1.265 -2.545 1.00 88.88 92 ALA A N 1
ATOM 704 C CA . ALA A 1 92 ? -6.620 0.141 -1.738 1.00 88.88 92 ALA A CA 1
ATOM 705 C C . ALA A 1 92 ? -6.873 0.598 -0.292 1.00 88.88 92 ALA A C 1
ATOM 707 O O . ALA A 1 92 ? -6.144 1.458 0.213 1.00 88.88 92 ALA A O 1
ATOM 708 N N . PRO A 1 93 ? -7.886 0.056 0.404 1.00 89.81 93 PRO A N 1
ATOM 709 C CA . PRO A 1 93 ? -8.034 0.283 1.836 1.00 89.81 93 PRO A CA 1
ATOM 710 C C . PRO A 1 93 ? -6.865 -0.362 2.595 1.00 89.81 93 PRO A C 1
ATOM 712 O O . PRO A 1 93 ? -6.439 -1.463 2.257 1.00 89.81 93 PRO A O 1
ATOM 715 N N . LEU A 1 94 ? -6.363 0.297 3.644 1.00 91.44 94 LEU A N 1
ATOM 716 C CA . LEU A 1 94 ? -5.409 -0.336 4.573 1.00 91.44 94 LEU A CA 1
ATOM 717 C C . LEU A 1 94 ? -6.096 -1.402 5.439 1.00 91.44 94 LEU A C 1
ATOM 719 O O . LEU A 1 94 ? -5.478 -2.393 5.825 1.00 91.44 94 LEU A O 1
ATOM 723 N N . ALA A 1 95 ? -7.392 -1.231 5.706 1.00 87.56 95 ALA A N 1
ATOM 724 C CA . ALA A 1 95 ? -8.191 -2.229 6.398 1.00 87.56 95 ALA A CA 1
ATOM 725 C C . ALA A 1 95 ? -8.247 -3.527 5.577 1.00 87.56 95 ALA A C 1
ATOM 727 O O . ALA A 1 95 ? -8.721 -3.537 4.443 1.00 87.56 95 ALA A O 1
ATOM 728 N N . GLY A 1 96 ? -7.771 -4.624 6.166 1.00 83.75 96 GLY A N 1
ATOM 729 C CA . GLY A 1 96 ? -7.727 -5.932 5.508 1.00 83.75 96 GLY A CA 1
ATOM 730 C C . GLY A 1 96 ? -6.589 -6.107 4.497 1.00 83.75 96 GLY A C 1
ATOM 731 O O . GLY A 1 96 ? -6.525 -7.162 3.870 1.00 83.75 96 GLY A O 1
ATOM 732 N N . LEU A 1 97 ? -5.695 -5.123 4.352 1.00 88.44 97 LEU A N 1
ATOM 733 C CA . LEU A 1 97 ? -4.494 -5.246 3.531 1.00 88.44 97 LEU A CA 1
ATOM 734 C C . LEU A 1 97 ? -3.470 -6.158 4.220 1.00 88.44 97 LEU A C 1
ATOM 736 O O . LEU A 1 97 ? -3.146 -5.959 5.391 1.00 88.44 97 LEU A O 1
ATOM 740 N N . CYS A 1 98 ? -2.923 -7.128 3.490 1.00 90.00 98 CYS A N 1
ATOM 741 C CA . CYS A 1 98 ? -1.873 -8.013 3.996 1.00 90.00 98 CYS A CA 1
ATOM 742 C C . CYS A 1 98 ? -0.596 -7.879 3.147 1.00 90.00 98 CYS A C 1
ATOM 744 O O . CYS A 1 98 ? -0.558 -8.422 2.038 1.00 90.00 98 CYS A O 1
ATOM 746 N N . PRO A 1 99 ? 0.428 -7.140 3.624 1.00 93.94 99 PRO A N 1
ATOM 747 C CA . PRO A 1 99 ? 1.702 -7.011 2.927 1.00 93.94 99 PRO A CA 1
ATOM 748 C C . PRO A 1 99 ? 2.644 -8.181 3.259 1.00 93.94 99 PRO A C 1
ATOM 750 O O . PRO A 1 99 ? 3.083 -8.334 4.402 1.00 93.94 99 PRO A O 1
ATOM 753 N N . LYS A 1 100 ? 2.995 -8.994 2.257 1.00 94.62 100 LYS A N 1
ATOM 754 C CA . LYS A 1 100 ? 3.886 -10.158 2.388 1.00 94.62 100 LYS A CA 1
ATOM 755 C C . LYS A 1 100 ? 5.045 -10.071 1.392 1.00 94.62 100 LYS A C 1
ATOM 757 O O . LYS A 1 100 ? 4.812 -9.918 0.198 1.00 94.62 100 LYS A O 1
ATOM 762 N N . ILE A 1 101 ? 6.278 -10.203 1.876 1.00 93.75 101 ILE A N 1
ATOM 763 C CA . ILE A 1 101 ? 7.464 -10.327 1.016 1.00 93.75 101 ILE A CA 1
ATOM 764 C C . ILE A 1 101 ? 7.469 -11.718 0.370 1.00 93.75 101 ILE A C 1
ATOM 766 O O . ILE A 1 101 ? 7.150 -12.711 1.030 1.00 93.75 101 ILE A O 1
ATOM 770 N N . ASP A 1 102 ? 7.782 -11.780 -0.920 1.00 90.50 102 ASP A N 1
ATOM 771 C CA . ASP A 1 102 ? 7.922 -13.040 -1.650 1.00 90.50 102 ASP A CA 1
ATOM 772 C C . ASP A 1 102 ? 9.142 -13.830 -1.150 1.00 90.50 102 ASP A C 1
ATOM 774 O O . ASP A 1 102 ? 10.223 -13.276 -0.956 1.00 90.50 102 ASP A O 1
ATOM 778 N N . GLU A 1 103 ? 8.957 -15.131 -0.919 1.00 91.94 103 GLU A N 1
ATOM 779 C CA . GLU A 1 103 ? 9.996 -16.003 -0.352 1.00 91.94 103 GLU A CA 1
ATOM 780 C C . GLU A 1 103 ? 11.120 -16.285 -1.360 1.00 91.94 103 GLU A C 1
ATOM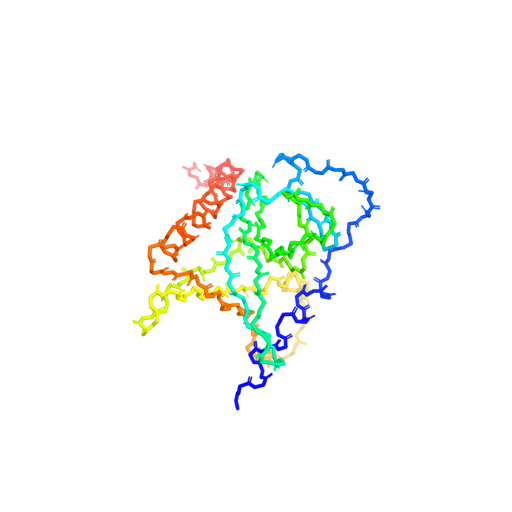 782 O O . GLU A 1 103 ? 12.284 -16.379 -0.972 1.00 91.94 103 GLU A O 1
ATOM 787 N N . ASP A 1 104 ? 10.782 -16.357 -2.651 1.00 93.00 104 ASP A N 1
ATOM 788 C CA . ASP A 1 104 ? 11.733 -16.617 -3.733 1.00 93.00 104 ASP A CA 1
ATOM 789 C C . ASP A 1 104 ? 12.362 -15.313 -4.265 1.00 93.00 104 ASP A C 1
ATOM 791 O O . ASP A 1 104 ? 13.489 -15.309 -4.766 1.00 93.00 104 ASP A O 1
ATOM 795 N N . HIS A 1 105 ? 11.650 -14.187 -4.138 1.00 89.56 105 HIS A N 1
ATOM 796 C CA . HIS A 1 105 ? 12.044 -12.873 -4.642 1.00 89.56 105 HIS A CA 1
ATOM 797 C C . HIS A 1 105 ? 11.984 -11.821 -3.522 1.00 89.56 105 HIS A C 1
ATOM 799 O O . HIS A 1 105 ? 11.010 -11.081 -3.413 1.00 89.56 105 HIS A O 1
ATOM 805 N N . PRO A 1 106 ? 13.048 -11.640 -2.722 1.00 91.25 106 PRO A N 1
ATOM 806 C CA . PRO A 1 106 ? 13.004 -10.774 -1.539 1.00 91.25 106 PRO A CA 1
ATOM 807 C C . PRO A 1 106 ? 12.819 -9.280 -1.854 1.00 91.25 106 PRO A C 1
ATOM 809 O O . PRO A 1 106 ? 12.596 -8.481 -0.951 1.00 91.25 106 PRO A O 1
ATOM 812 N N . SER A 1 107 ? 12.919 -8.874 -3.123 1.00 90.56 107 SER A N 1
ATOM 813 C CA . SER A 1 107 ? 12.584 -7.522 -3.578 1.00 90.56 107 SER A CA 1
ATOM 814 C C . SER A 1 107 ? 11.113 -7.353 -3.970 1.00 90.56 107 SER A C 1
ATOM 816 O O . SER A 1 107 ? 10.739 -6.274 -4.422 1.00 90.56 107 SER A O 1
ATOM 818 N N . TRP A 1 108 ? 10.282 -8.391 -3.870 1.00 92.62 108 TRP A N 1
ATOM 819 C CA . TRP A 1 108 ? 8.881 -8.351 -4.278 1.00 92.62 108 TRP A CA 1
ATOM 820 C C . TRP A 1 108 ? 7.962 -8.319 -3.061 1.00 92.62 108 TRP A C 1
ATOM 822 O O . TRP A 1 108 ? 8.066 -9.147 -2.157 1.00 92.62 108 TRP A O 1
ATOM 832 N N . LEU A 1 109 ? 7.022 -7.375 -3.071 1.00 93.44 109 LEU A N 1
ATOM 833 C CA . LEU A 1 109 ? 6.000 -7.215 -2.048 1.00 93.44 109 LEU A CA 1
ATOM 834 C C . LEU A 1 109 ? 4.624 -7.536 -2.629 1.00 93.44 109 LEU A C 1
ATOM 836 O O . LEU A 1 109 ? 4.110 -6.819 -3.490 1.00 93.44 109 LEU A O 1
ATOM 840 N N . HIS A 1 110 ? 4.004 -8.593 -2.117 1.00 91.75 110 HIS A N 1
ATOM 841 C CA . HIS A 1 110 ? 2.626 -8.957 -2.419 1.00 91.75 110 HIS A CA 1
ATOM 842 C C . HIS A 1 110 ? 1.668 -8.255 -1.468 1.00 91.75 110 HIS A C 1
ATOM 844 O O . HIS A 1 110 ? 1.845 -8.275 -0.251 1.00 91.75 110 HIS A O 1
ATOM 850 N N . LEU A 1 111 ? 0.621 -7.667 -2.032 1.00 90.12 111 LEU A N 1
ATOM 851 C CA . LEU A 1 111 ? -0.447 -6.993 -1.313 1.00 90.12 111 LEU A CA 1
ATOM 852 C C . LEU A 1 111 ? -1.764 -7.702 -1.607 1.00 90.12 111 LEU A C 1
ATOM 854 O O . LEU A 1 111 ? -2.290 -7.604 -2.717 1.00 90.12 111 LEU A O 1
ATOM 858 N N . GLN A 1 112 ? -2.302 -8.404 -0.614 1.00 86.94 112 GLN A N 1
ATOM 859 C CA . GLN A 1 112 ? -3.647 -8.970 -0.690 1.00 86.94 112 GLN A CA 1
ATOM 860 C C . GLN A 1 112 ? -4.657 -7.931 -0.199 1.00 86.94 112 GLN A C 1
ATOM 862 O O . GLN A 1 112 ? -4.583 -7.482 0.945 1.00 86.94 112 GLN A O 1
ATOM 867 N N . ILE A 1 113 ? -5.573 -7.539 -1.080 1.00 83.12 113 ILE A N 1
ATOM 868 C CA . ILE A 1 113 ? -6.616 -6.541 -0.852 1.00 83.12 113 ILE A CA 1
ATOM 869 C C . ILE A 1 113 ? -7.928 -7.290 -0.694 1.00 83.12 113 ILE A C 1
ATOM 871 O O . ILE A 1 113 ? -8.512 -7.763 -1.670 1.00 83.12 113 ILE A O 1
ATOM 875 N N . ARG A 1 114 ? -8.402 -7.398 0.542 1.00 72.94 114 ARG A N 1
ATOM 876 C CA . ARG A 1 114 ? -9.701 -8.008 0.799 1.00 72.94 114 ARG A CA 1
ATOM 877 C C . ARG A 1 114 ? -10.805 -7.127 0.219 1.00 72.94 114 ARG A C 1
ATOM 879 O O . ARG A 1 114 ? -10.907 -5.954 0.579 1.00 72.94 114 ARG A O 1
ATOM 886 N N . GLU A 1 115 ? -11.636 -7.677 -0.666 1.00 61.91 115 GLU A N 1
ATOM 887 C CA . GLU A 1 115 ? -12.863 -6.986 -1.073 1.00 61.91 115 GLU A CA 1
ATOM 888 C C . GLU A 1 115 ? -13.771 -6.879 0.165 1.00 61.91 115 GLU A C 1
ATOM 890 O O . GLU A 1 115 ? -14.150 -7.883 0.771 1.00 61.91 115 GLU A O 1
ATOM 895 N N . PHE A 1 116 ? -14.087 -5.653 0.584 1.00 53.12 116 PHE A N 1
ATOM 896 C CA . PHE A 1 116 ? -15.107 -5.412 1.600 1.00 53.12 116 PHE A CA 1
ATOM 897 C C . PHE A 1 116 ? -16.413 -5.077 0.881 1.00 53.12 116 PHE A C 1
ATOM 899 O O . PHE A 1 116 ? -16.603 -3.941 0.450 1.00 53.12 116 PHE A O 1
ATOM 906 N N . ASP A 1 117 ? -17.295 -6.066 0.721 1.00 54.19 117 ASP A N 1
ATOM 907 C CA . ASP A 1 117 ? -18.636 -5.837 0.179 1.00 54.19 117 ASP A CA 1
ATOM 908 C C . ASP A 1 117 ? -19.637 -5.571 1.322 1.00 54.19 117 ASP A C 1
ATOM 910 O O . ASP A 1 117 ? -20.019 -6.490 2.049 1.00 54.19 117 ASP A O 1
ATOM 914 N N . PRO A 1 118 ? -20.114 -4.331 1.521 1.00 42.88 118 PRO A N 1
ATOM 915 C CA . PRO A 1 118 ? -21.128 -4.049 2.532 1.00 42.88 118 PRO A CA 1
ATOM 916 C C . PRO A 1 118 ? -22.477 -4.751 2.267 1.00 42.88 118 PRO A C 1
ATOM 918 O O . PRO A 1 118 ? -23.303 -4.814 3.181 1.00 42.88 118 PRO A O 1
ATOM 921 N N . GLN A 1 119 ? -22.726 -5.325 1.077 1.00 49.62 119 GLN A N 1
ATOM 922 C CA . GLN A 1 119 ? -23.961 -6.069 0.782 1.00 49.62 119 GLN A CA 1
ATOM 923 C C . GLN A 1 119 ? -24.155 -7.308 1.667 1.00 49.62 119 GLN A C 1
ATOM 925 O O . GLN A 1 119 ? -25.300 -7.742 1.832 1.00 49.62 119 GLN A O 1
ATOM 930 N N . PHE A 1 120 ? -23.102 -7.816 2.323 1.00 46.84 120 PHE A N 1
ATOM 931 C CA . PHE A 1 120 ? -23.214 -8.888 3.321 1.00 46.84 120 PHE A CA 1
ATOM 932 C C . PHE A 1 120 ? -24.125 -8.528 4.510 1.00 46.84 120 PHE A C 1
ATOM 934 O O . PHE A 1 120 ? -24.717 -9.421 5.110 1.00 46.84 120 PHE A O 1
ATOM 941 N N . TYR A 1 121 ? -24.325 -7.240 4.813 1.00 42.50 121 TYR A N 1
ATOM 942 C CA . TYR A 1 121 ? -25.255 -6.794 5.861 1.00 42.50 121 TYR A CA 1
ATOM 943 C C . TYR A 1 121 ? -26.707 -6.655 5.381 1.00 42.50 121 TYR A C 1
ATOM 945 O O . TYR A 1 121 ? -27.615 -6.475 6.191 1.00 42.50 121 TYR A O 1
ATOM 953 N N . SER A 1 122 ? -26.955 -6.744 4.070 1.00 42.62 122 SER A N 1
ATOM 954 C CA . SER A 1 122 ? -28.292 -6.584 3.489 1.00 42.62 122 SER A CA 1
ATOM 955 C C . SER A 1 122 ? -29.075 -7.890 3.349 1.00 42.62 122 SER A C 1
ATOM 957 O O . SER A 1 122 ? -30.163 -7.870 2.768 1.00 42.62 122 SER A O 1
ATOM 959 N N . ILE A 1 123 ? -28.583 -9.006 3.914 1.00 44.41 123 ILE A N 1
ATOM 960 C CA . ILE A 1 123 ? -29.327 -10.272 3.988 1.00 44.41 123 ILE A CA 1
ATOM 961 C C . ILE A 1 123 ? -30.487 -10.097 4.976 1.00 44.41 123 ILE A C 1
ATOM 963 O O . ILE A 1 123 ? -30.491 -10.569 6.111 1.00 44.41 123 ILE A O 1
ATOM 967 N N . LYS A 1 124 ? -31.514 -9.387 4.512 1.00 43.00 124 LYS A N 1
ATOM 968 C CA . LYS A 1 124 ? -32.861 -9.469 5.037 1.00 43.00 124 LYS A CA 1
ATOM 969 C C . LYS A 1 124 ? -33.312 -10.901 4.813 1.00 43.00 124 LYS A C 1
ATOM 971 O O . LYS A 1 124 ? -33.456 -11.348 3.679 1.00 43.00 124 LYS A O 1
ATOM 976 N N . THR A 1 125 ? -33.508 -11.588 5.925 1.00 46.75 125 THR A N 1
ATOM 977 C CA . THR A 1 125 ? -34.380 -12.736 6.154 1.00 46.75 125 THR A CA 1
ATOM 978 C C . THR A 1 125 ? -35.301 -13.061 4.970 1.00 46.75 125 THR A C 1
ATOM 980 O O . THR A 1 125 ? -36.450 -12.625 4.914 1.00 46.75 125 THR A O 1
ATOM 983 N N . ARG A 1 126 ? -34.829 -13.860 4.010 1.00 39.62 126 ARG A N 1
ATOM 984 C CA . ARG A 1 126 ? -35.725 -14.608 3.128 1.00 39.62 126 ARG A CA 1
ATOM 985 C C . ARG A 1 126 ? -35.035 -15.873 2.656 1.00 39.62 126 ARG A C 1
ATOM 987 O O . ARG A 1 126 ? -34.004 -15.822 1.995 1.00 39.62 126 ARG A O 1
ATOM 994 N N . GLY A 1 127 ? -35.600 -17.002 3.070 1.00 47.28 127 GLY A N 1
ATOM 995 C CA . GLY A 1 127 ? -35.110 -18.326 2.729 1.00 47.28 127 GLY A CA 1
ATOM 996 C C . GLY A 1 127 ? -35.004 -18.523 1.221 1.00 47.28 127 GLY A C 1
ATOM 997 O O . GLY A 1 127 ? -35.926 -18.193 0.478 1.00 47.28 127 GLY A O 1
ATOM 998 N N . ASN A 1 128 ? -33.859 -19.038 0.790 1.00 44.34 128 ASN A N 1
ATOM 999 C CA . ASN A 1 128 ? -33.715 -20.301 0.065 1.00 44.34 128 ASN A CA 1
ATOM 1000 C C . ASN A 1 128 ? -32.341 -20.332 -0.615 1.00 44.34 128 ASN A C 1
ATOM 1002 O O . ASN A 1 128 ? -31.971 -19.406 -1.326 1.00 44.34 128 ASN A O 1
ATOM 1006 N N . ASN A 1 129 ? -31.636 -21.449 -0.414 1.00 42.94 129 ASN A N 1
ATOM 1007 C CA . ASN A 1 129 ? -30.496 -21.932 -1.198 1.00 42.94 129 ASN A CA 1
ATOM 1008 C C . ASN A 1 129 ? -29.318 -20.955 -1.343 1.00 42.94 129 ASN A C 1
ATOM 1010 O O . ASN A 1 129 ? -29.058 -20.421 -2.418 1.00 42.94 129 ASN A O 1
ATOM 1014 N N . LEU A 1 130 ? -28.550 -20.793 -0.262 1.00 40.41 130 LEU A N 1
ATOM 1015 C CA . LEU A 1 130 ? -27.218 -20.192 -0.320 1.00 40.41 130 LEU A CA 1
ATOM 1016 C C . LEU A 1 130 ? -26.252 -21.173 -1.002 1.00 40.41 130 LEU A C 1
ATOM 1018 O O . LEU A 1 130 ? -25.544 -21.927 -0.338 1.00 40.41 130 LEU A O 1
ATOM 1022 N N . SER A 1 131 ? -26.198 -21.165 -2.335 1.00 39.69 131 SER A N 1
ATOM 1023 C CA . SER A 1 131 ? -24.923 -21.466 -2.983 1.00 39.69 131 SER A CA 1
ATOM 1024 C C . SER A 1 131 ? -23.974 -20.351 -2.553 1.00 39.69 131 SER A C 1
ATOM 1026 O O . SER A 1 131 ? -24.192 -19.196 -2.926 1.00 39.69 131 SER A O 1
ATOM 1028 N N . MET A 1 132 ? -22.987 -20.676 -1.713 1.00 37.53 132 MET A N 1
ATOM 1029 C CA . MET A 1 132 ? -21.880 -19.767 -1.409 1.00 37.53 132 MET A CA 1
ATOM 1030 C C . MET A 1 132 ? -21.396 -19.170 -2.734 1.00 37.53 132 MET A C 1
ATOM 1032 O O . MET A 1 132 ? -21.074 -19.951 -3.632 1.00 37.53 132 MET A O 1
ATOM 1036 N N . PRO A 1 133 ? -21.403 -17.838 -2.915 1.00 43.03 133 PRO A N 1
ATOM 1037 C CA . PRO A 1 133 ? -20.812 -17.263 -4.108 1.00 43.03 133 PRO A CA 1
ATOM 1038 C C . PRO A 1 133 ? -19.345 -17.694 -4.124 1.00 43.03 133 PRO A C 1
ATOM 1040 O O . PRO A 1 133 ? -18.623 -17.461 -3.151 1.00 43.03 133 PRO A O 1
ATOM 1043 N N . ASP A 1 134 ? -18.959 -18.401 -5.189 1.00 42.53 134 ASP A N 1
ATOM 1044 C CA . ASP A 1 134 ? -17.601 -18.882 -5.429 1.00 42.53 134 ASP A CA 1
ATOM 1045 C C . ASP A 1 134 ? -16.610 -17.765 -5.101 1.00 42.53 134 ASP A C 1
ATOM 1047 O O . ASP A 1 134 ? -16.628 -16.718 -5.744 1.00 42.53 134 ASP A O 1
ATOM 1051 N N . HIS A 1 135 ? -15.807 -18.000 -4.059 1.00 47.22 135 HIS A N 1
ATOM 1052 C CA . HIS A 1 135 ? -14.654 -17.222 -3.614 1.00 47.22 135 HIS A CA 1
ATOM 1053 C C . HIS A 1 135 ? -14.642 -15.758 -4.073 1.00 47.22 135 HIS A C 1
ATOM 1055 O O . HIS A 1 135 ? -14.140 -15.451 -5.156 1.00 47.22 135 HIS A O 1
ATOM 1061 N N . LEU A 1 136 ? -15.117 -14.859 -3.203 1.00 47.78 136 LEU A N 1
ATOM 1062 C CA . LEU A 1 136 ? -14.806 -13.430 -3.255 1.00 47.78 136 LEU A CA 1
ATOM 1063 C C . LEU A 1 136 ? -13.291 -13.293 -3.473 1.00 47.78 136 LEU A C 1
ATOM 1065 O O . LEU A 1 136 ? -12.493 -13.594 -2.585 1.00 47.78 136 LEU A O 1
ATOM 1069 N N . ALA A 1 137 ? -12.891 -13.019 -4.711 1.00 54.72 137 ALA A N 1
ATOM 1070 C CA . ALA A 1 1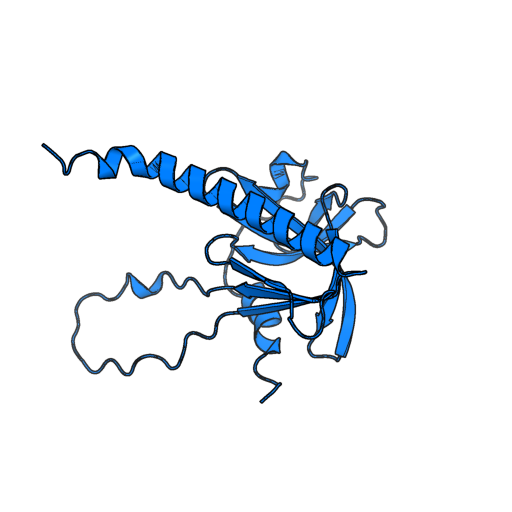37 ? -11.502 -13.114 -5.109 1.00 54.72 137 ALA A CA 1
ATOM 1071 C C . ALA A 1 137 ? -10.800 -11.868 -4.588 1.00 54.72 137 ALA A C 1
ATOM 1073 O O . ALA A 1 137 ? -10.927 -10.807 -5.192 1.00 54.72 137 ALA A O 1
ATOM 1074 N N . ASP A 1 138 ? -10.077 -12.001 -3.475 1.00 62.75 138 ASP A N 1
ATOM 1075 C CA . ASP A 1 138 ? -9.255 -10.913 -2.953 1.00 62.75 138 ASP A CA 1
ATOM 1076 C C . ASP A 1 138 ? -8.391 -10.332 -4.073 1.00 62.75 138 ASP A C 1
ATOM 1078 O O . ASP A 1 138 ? -7.741 -11.064 -4.839 1.00 62.75 138 ASP A O 1
ATOM 1082 N N . GLY A 1 139 ? -8.380 -9.005 -4.150 1.00 73.56 139 GLY A N 1
ATOM 1083 C CA . GLY A 1 139 ? -7.486 -8.301 -5.039 1.00 73.56 139 GLY A CA 1
ATOM 1084 C C . GLY A 1 139 ? -6.038 -8.582 -4.679 1.00 73.56 139 GLY A C 1
ATOM 1085 O O . GLY A 1 139 ? -5.703 -8.826 -3.521 1.00 73.56 139 GLY A O 1
ATOM 1086 N N . ARG A 1 140 ? -5.158 -8.586 -5.678 1.00 80.75 140 ARG A N 1
ATOM 1087 C CA . ARG A 1 140 ? -3.724 -8.805 -5.465 1.00 80.75 140 ARG A CA 1
ATOM 1088 C C . ARG A 1 140 ? -2.915 -7.813 -6.274 1.00 80.75 140 ARG A C 1
ATOM 1090 O O . ARG A 1 140 ? -3.093 -7.734 -7.489 1.00 80.75 140 ARG A O 1
ATOM 1097 N N . TRP A 1 141 ? -2.014 -7.098 -5.610 1.00 86.94 141 TRP A N 1
ATOM 1098 C CA . TRP A 1 141 ? -0.953 -6.328 -6.260 1.00 86.94 141 TRP A CA 1
ATOM 1099 C C . TRP A 1 141 ? 0.401 -6.950 -5.934 1.00 86.94 141 TRP A C 1
ATOM 1101 O O . TRP A 1 141 ? 0.616 -7.410 -4.817 1.00 86.94 141 TRP A O 1
ATOM 1111 N N . ALA A 1 142 ? 1.304 -6.952 -6.910 1.00 89.50 142 ALA A N 1
ATOM 1112 C CA . ALA A 1 142 ? 2.696 -7.339 -6.730 1.00 89.50 142 ALA A CA 1
ATOM 1113 C C . ALA A 1 142 ? 3.568 -6.131 -7.075 1.00 89.50 142 ALA A C 1
ATOM 1115 O O . ALA A 1 142 ? 3.504 -5.614 -8.193 1.00 89.50 142 ALA A O 1
ATOM 1116 N N . LEU A 1 143 ? 4.337 -5.668 -6.096 1.00 91.38 143 LEU A N 1
ATOM 1117 C CA . LEU A 1 143 ? 5.222 -4.518 -6.217 1.00 91.38 143 LEU A CA 1
ATOM 1118 C C . LEU A 1 143 ? 6.668 -5.005 -6.266 1.00 91.38 143 LEU A C 1
ATOM 1120 O O . LEU A 1 143 ? 7.099 -5.751 -5.393 1.00 91.38 143 LEU A O 1
ATOM 1124 N N . GLY A 1 144 ? 7.421 -4.567 -7.267 1.00 91.88 144 GLY A N 1
ATOM 1125 C CA . GLY A 1 144 ? 8.860 -4.777 -7.351 1.00 91.88 144 GLY A CA 1
ATOM 1126 C C . GLY A 1 144 ? 9.604 -3.596 -6.739 1.00 91.88 144 GLY A C 1
ATOM 1127 O O . GLY A 1 144 ? 9.511 -2.477 -7.233 1.00 91.88 144 GLY A O 1
ATOM 1128 N N . LEU A 1 145 ? 10.357 -3.824 -5.672 1.00 92.81 145 LEU A N 1
ATOM 1129 C CA . LEU A 1 145 ? 11.216 -2.820 -5.054 1.00 92.81 145 LEU A CA 1
ATOM 1130 C C . LEU A 1 145 ? 12.645 -2.915 -5.609 1.00 92.81 145 LEU A C 1
ATOM 1132 O O . LEU A 1 145 ? 13.044 -3.964 -6.120 1.00 92.81 145 LEU A O 1
ATOM 1136 N N . PRO A 1 146 ? 13.460 -1.847 -5.492 1.00 89.75 146 PRO A N 1
ATOM 1137 C CA . PRO A 1 146 ? 14.829 -1.857 -6.008 1.00 89.75 146 PRO A CA 1
ATOM 1138 C C . PRO A 1 146 ? 15.720 -2.956 -5.409 1.00 89.75 146 PRO A C 1
ATOM 1140 O O . PRO A 1 146 ? 16.651 -3.424 -6.059 1.00 89.75 146 PRO A O 1
ATOM 1143 N N . ASN A 1 147 ? 15.475 -3.341 -4.153 1.00 91.19 147 ASN A N 1
ATOM 1144 C CA . ASN A 1 147 ? 16.206 -4.384 -3.436 1.00 91.19 147 ASN A CA 1
ATOM 1145 C C . ASN A 1 147 ? 15.399 -4.877 -2.219 1.00 91.19 147 ASN A C 1
ATOM 1147 O O . ASN A 1 147 ? 14.359 -4.310 -1.883 1.00 91.19 147 ASN A O 1
ATOM 1151 N N . ALA A 1 148 ? 15.901 -5.920 -1.551 1.00 93.50 148 ALA A N 1
ATOM 1152 C CA . ALA A 1 148 ? 15.252 -6.525 -0.386 1.00 93.50 148 ALA A CA 1
ATOM 1153 C C . ALA A 1 148 ? 15.043 -5.543 0.774 1.00 93.50 148 ALA A C 1
ATOM 1155 O O . ALA A 1 148 ? 13.963 -5.477 1.349 1.00 93.50 148 ALA A O 1
ATOM 1156 N N . ARG A 1 149 ? 16.040 -4.699 1.055 1.00 95.56 149 ARG A N 1
ATOM 1157 C CA . ARG A 1 149 ? 15.943 -3.688 2.111 1.00 95.56 149 ARG A CA 1
ATOM 1158 C C . ARG A 1 149 ? 14.825 -2.679 1.835 1.00 95.56 149 ARG A C 1
ATOM 1160 O O . ARG A 1 149 ? 14.048 -2.373 2.728 1.00 95.56 149 ARG A O 1
ATOM 1167 N N . ALA A 1 150 ? 14.707 -2.195 0.600 1.00 92.25 150 ALA A N 1
ATOM 1168 C CA . ALA A 1 150 ? 13.610 -1.314 0.202 1.00 92.25 150 ALA A CA 1
ATOM 1169 C C . ALA A 1 150 ? 12.241 -2.016 0.306 1.00 92.25 150 ALA A C 1
ATOM 1171 O O . ALA A 1 150 ? 11.248 -1.376 0.638 1.00 92.25 150 ALA A O 1
ATOM 1172 N N . CYS A 1 151 ? 12.189 -3.329 0.057 1.00 94.56 151 CYS A N 1
ATOM 1173 C CA . CYS A 1 151 ? 10.993 -4.152 0.252 1.00 94.56 151 CYS A CA 1
ATOM 1174 C C . CYS A 1 151 ? 10.586 -4.253 1.727 1.00 94.56 151 CYS A C 1
ATOM 1176 O O . CYS A 1 151 ? 9.416 -4.052 2.050 1.00 94.56 151 CYS A O 1
ATOM 1178 N N . GLU A 1 152 ? 11.542 -4.485 2.624 1.00 96.81 152 GLU A N 1
ATOM 1179 C CA . GLU A 1 152 ? 11.320 -4.482 4.074 1.00 96.81 152 GLU A CA 1
ATOM 1180 C C . GLU A 1 152 ? 10.879 -3.103 4.580 1.00 96.81 152 GLU A C 1
ATOM 1182 O O . GLU A 1 152 ? 9.897 -2.995 5.313 1.00 96.81 152 GLU A O 1
ATOM 1187 N N . GLU A 1 153 ? 11.549 -2.031 4.146 1.00 95.94 153 GLU A N 1
ATOM 1188 C CA . GLU A 1 153 ? 11.187 -0.652 4.492 1.00 95.94 153 GLU A CA 1
ATOM 1189 C C . GLU A 1 153 ? 9.758 -0.317 4.021 1.00 95.94 153 GLU A C 1
ATOM 1191 O O . GLU A 1 153 ? 8.975 0.258 4.781 1.00 95.94 153 GLU A O 1
ATOM 1196 N N . ALA A 1 154 ? 9.378 -0.746 2.811 1.00 95.56 154 ALA A N 1
ATOM 1197 C CA . ALA A 1 154 ? 8.021 -0.592 2.289 1.00 95.56 154 ALA A CA 1
ATOM 1198 C C . ALA A 1 154 ? 6.986 -1.388 3.092 1.00 95.56 154 ALA A C 1
ATOM 1200 O O . ALA A 1 154 ? 5.937 -0.849 3.455 1.00 95.56 154 ALA A O 1
ATOM 1201 N N . GLN A 1 155 ? 7.282 -2.651 3.407 1.00 96.81 155 GLN A N 1
ATOM 1202 C CA . GLN A 1 155 ? 6.407 -3.492 4.218 1.00 96.81 155 GLN A CA 1
ATOM 1203 C C . GLN A 1 155 ? 6.169 -2.863 5.597 1.00 96.81 155 GLN A C 1
ATOM 1205 O O . GLN A 1 155 ? 5.022 -2.745 6.031 1.00 96.81 155 GLN A O 1
ATOM 1210 N N . LEU A 1 156 ? 7.236 -2.416 6.265 1.00 97.25 156 LEU A N 1
ATOM 1211 C CA . LEU A 1 156 ? 7.166 -1.774 7.576 1.00 97.25 156 LEU A CA 1
ATOM 1212 C C . LEU A 1 156 ? 6.374 -0.464 7.533 1.00 97.25 156 LEU A C 1
ATOM 1214 O O . LEU A 1 156 ? 5.547 -0.228 8.413 1.00 97.25 156 LEU A O 1
ATOM 1218 N N . ALA A 1 157 ? 6.573 0.373 6.511 1.00 95.81 157 ALA A N 1
ATOM 1219 C CA . ALA A 1 157 ? 5.818 1.616 6.349 1.00 95.81 157 ALA A CA 1
ATOM 1220 C C . ALA A 1 157 ? 4.305 1.356 6.246 1.00 95.81 157 ALA A C 1
ATOM 1222 O O . ALA A 1 157 ? 3.516 1.996 6.945 1.00 95.81 157 ALA A O 1
ATOM 1223 N N . ILE A 1 158 ? 3.906 0.361 5.450 1.00 95.94 158 ILE A N 1
ATOM 1224 C CA . ILE A 1 158 ? 2.501 -0.032 5.296 1.00 95.94 158 ILE A CA 1
ATOM 1225 C C . ILE A 1 158 ? 1.944 -0.591 6.612 1.00 95.94 158 ILE A C 1
ATOM 1227 O O . ILE A 1 158 ? 0.868 -0.179 7.047 1.00 95.94 158 ILE A O 1
ATOM 1231 N N . LEU A 1 159 ? 2.673 -1.495 7.276 1.00 96.56 159 LEU A N 1
ATOM 1232 C CA . LEU A 1 159 ? 2.258 -2.086 8.554 1.00 96.56 159 LEU A CA 1
ATOM 1233 C C . LEU A 1 159 ? 2.097 -1.037 9.660 1.00 96.56 159 LEU A C 1
ATOM 1235 O O . LEU A 1 159 ? 1.171 -1.134 10.469 1.00 96.56 159 LEU A O 1
ATOM 1239 N N . ASN A 1 160 ? 2.952 -0.015 9.681 1.00 96.56 160 ASN A N 1
ATOM 1240 C CA . ASN A 1 160 ? 2.845 1.089 10.629 1.00 96.56 160 ASN A CA 1
ATOM 1241 C C . ASN A 1 160 ? 1.535 1.864 10.441 1.00 96.56 160 ASN A C 1
ATOM 1243 O O . ASN A 1 160 ? 0.848 2.150 11.421 1.00 96.56 160 ASN A O 1
ATOM 1247 N N . GLU A 1 161 ? 1.149 2.168 9.202 1.00 96.31 161 GLU A N 1
ATOM 1248 C CA . GLU A 1 161 ? -0.118 2.855 8.923 1.00 96.31 161 GLU A CA 1
ATOM 1249 C C . GLU A 1 161 ? -1.339 1.962 9.194 1.00 96.31 161 GLU A C 1
ATOM 1251 O O . GLU A 1 161 ? -2.321 2.432 9.768 1.00 96.31 161 GLU A O 1
ATOM 1256 N N . ILE A 1 162 ? -1.267 0.659 8.890 1.00 95.12 162 ILE A N 1
ATOM 1257 C CA . ILE A 1 162 ? -2.304 -0.312 9.286 1.00 95.12 162 ILE A CA 1
ATOM 1258 C C . ILE A 1 162 ? -2.478 -0.312 10.809 1.00 95.12 162 ILE A C 1
ATOM 1260 O O . ILE A 1 162 ? -3.601 -0.259 11.310 1.00 95.12 162 ILE A O 1
ATOM 1264 N N . THR A 1 163 ? -1.370 -0.334 11.553 1.00 96.31 163 THR A N 1
ATOM 1265 C CA . THR A 1 163 ? -1.387 -0.323 13.021 1.00 96.31 163 THR A CA 1
ATOM 1266 C C . THR A 1 163 ? -2.005 0.968 13.551 1.00 96.31 163 THR A C 1
ATOM 1268 O O . THR A 1 163 ? -2.869 0.907 14.420 1.00 96.31 163 THR A O 1
ATOM 1271 N N . LYS A 1 164 ? -1.655 2.129 12.981 1.00 95.75 164 LYS A N 1
ATOM 1272 C CA . LYS A 1 164 ? -2.276 3.416 13.338 1.00 95.75 164 LYS A CA 1
ATOM 1273 C C . LYS A 1 164 ? -3.790 3.399 13.128 1.00 95.75 164 LYS A C 1
ATOM 1275 O O . LYS A 1 164 ? -4.528 3.794 14.030 1.00 95.75 164 LYS A O 1
ATOM 1280 N N . GLN A 1 165 ? -4.256 2.924 11.969 1.00 95.00 165 GLN A N 1
ATOM 1281 C CA . GLN A 1 165 ? -5.690 2.813 11.687 1.00 95.00 165 GLN A CA 1
ATOM 1282 C C . GLN A 1 165 ? -6.374 1.871 12.686 1.00 95.00 165 GLN A C 1
ATOM 1284 O O . GLN A 1 165 ? -7.425 2.201 13.234 1.00 95.00 165 GLN A O 1
ATOM 1289 N N . ARG A 1 166 ? -5.764 0.711 12.954 1.00 94.88 166 ARG A N 1
ATOM 1290 C CA . ARG A 1 166 ? -6.281 -0.278 13.902 1.00 94.88 166 ARG A CA 1
ATOM 1291 C C . ARG A 1 166 ? -6.419 0.308 15.306 1.00 94.88 166 ARG A C 1
ATOM 1293 O O . ARG A 1 166 ? -7.496 0.212 15.883 1.00 94.88 166 ARG A O 1
ATOM 1300 N N . SER A 1 167 ? -5.379 0.954 15.829 1.00 96.00 167 SER A N 1
ATOM 1301 C CA . SER A 1 167 ? -5.420 1.566 17.161 1.00 96.00 167 SER A CA 1
ATOM 1302 C C . SER A 1 167 ? -6.482 2.663 17.266 1.00 96.00 167 SER A C 1
ATOM 1304 O O . SER A 1 167 ? -7.132 2.785 18.300 1.00 96.00 167 SER A O 1
ATOM 1306 N N . ALA A 1 168 ? -6.714 3.436 16.200 1.00 94.94 168 ALA A N 1
ATOM 1307 C CA . ALA A 1 168 ? -7.783 4.434 16.178 1.00 94.94 168 ALA A CA 1
ATOM 1308 C C . ALA A 1 168 ? -9.185 3.800 16.241 1.00 94.94 168 ALA A C 1
ATOM 1310 O O . ALA A 1 168 ? -10.065 4.323 16.925 1.00 94.94 168 ALA A O 1
ATOM 1311 N N . VAL A 1 169 ? -9.392 2.668 15.558 1.00 93.88 169 VAL A N 1
ATOM 1312 C CA . VAL A 1 169 ? -10.643 1.895 15.634 1.00 93.88 169 VAL A CA 1
ATOM 1313 C C . VAL A 1 169 ? -10.825 1.290 17.026 1.00 93.88 169 VAL A C 1
ATOM 1315 O O . VAL A 1 169 ? -11.897 1.422 17.607 1.00 93.88 169 VAL A O 1
ATOM 1318 N N . GLU A 1 170 ? -9.785 0.670 17.586 1.00 93.88 170 GLU A N 1
ATOM 1319 C CA . GLU A 1 170 ? -9.820 0.095 18.938 1.00 93.88 170 GLU A CA 1
ATOM 1320 C C . GLU A 1 170 ? -10.165 1.158 19.985 1.00 93.88 170 GLU A C 1
ATOM 1322 O O . GLU A 1 170 ? -11.052 0.946 20.807 1.00 93.88 170 GLU A O 1
ATOM 1327 N N . TYR A 1 171 ? -9.536 2.333 19.908 1.00 94.56 171 TYR A N 1
ATOM 1328 C CA . TYR A 1 171 ? -9.833 3.455 20.796 1.00 94.56 171 TYR A CA 1
ATOM 1329 C C . TYR A 1 171 ? -11.294 3.919 20.689 1.00 94.56 171 TYR A C 1
ATOM 1331 O O . TYR A 1 171 ? -11.932 4.184 21.704 1.00 94.56 171 TYR A O 1
ATOM 1339 N N . MET A 1 172 ? -11.841 3.989 19.470 1.00 93.50 172 MET A N 1
ATOM 1340 C CA . MET A 1 172 ? -13.236 4.376 19.237 1.00 93.50 172 MET A CA 1
ATOM 1341 C C . MET A 1 172 ? -14.232 3.350 19.792 1.00 93.50 172 MET A C 1
ATOM 1343 O O . MET A 1 172 ? -15.295 3.733 20.274 1.00 93.50 172 MET A O 1
ATOM 1347 N N . LEU A 1 173 ? -13.905 2.059 19.707 1.00 93.00 173 LEU A N 1
ATOM 1348 C CA . LEU A 1 173 ? -14.782 0.970 20.141 1.00 93.00 173 LEU A CA 1
ATOM 1349 C C . LEU A 1 173 ? -14.639 0.628 21.628 1.00 93.00 173 LEU A C 1
ATOM 1351 O O . LEU A 1 173 ? -15.552 0.024 22.182 1.00 93.00 173 LEU A O 1
ATOM 1355 N N . ALA A 1 174 ? -13.537 1.012 22.280 1.00 93.62 174 ALA A N 1
ATOM 1356 C CA . ALA A 1 174 ? -13.252 0.659 23.670 1.00 93.62 174 ALA A CA 1
ATOM 1357 C C . ALA A 1 174 ? -14.407 0.944 24.654 1.00 93.62 174 ALA A C 1
ATOM 1359 O O . ALA A 1 174 ? -14.693 0.053 25.451 1.00 93.62 174 ALA A O 1
ATOM 1360 N N . PRO A 1 175 ? -15.121 2.090 24.591 1.00 91.44 175 PRO A N 1
ATOM 1361 C CA . PRO A 1 175 ? -16.244 2.344 25.496 1.00 91.44 175 PRO A CA 1
ATOM 1362 C C . PRO A 1 175 ? -17.399 1.349 25.332 1.00 91.44 175 PRO A C 1
ATOM 1364 O O . PRO A 1 175 ? -18.048 1.006 26.306 1.00 91.44 175 PRO A O 1
ATOM 1367 N N . LEU A 1 176 ? -17.637 0.846 24.115 1.00 88.19 176 LEU A N 1
ATOM 1368 C CA . LEU A 1 176 ? -18.743 -0.075 23.824 1.00 88.19 176 LEU A CA 1
ATOM 1369 C C . LEU A 1 176 ? -18.477 -1.506 24.303 1.00 88.19 176 LEU A C 1
ATOM 1371 O O . LEU A 1 176 ? -19.399 -2.307 24.369 1.00 88.19 176 LEU A O 1
ATOM 1375 N N . LEU A 1 177 ? -17.216 -1.838 24.579 1.00 83.31 177 LEU A N 1
ATOM 1376 C CA . LEU A 1 177 ? -16.791 -3.169 25.018 1.00 83.31 177 LEU A CA 1
ATOM 1377 C C . LEU A 1 177 ? -16.617 -3.255 26.541 1.00 83.31 177 LEU A C 1
ATOM 1379 O O . LEU A 1 177 ? -16.328 -4.329 27.061 1.00 83.31 177 LEU A O 1
ATOM 1383 N N . GLN A 1 178 ? -16.732 -2.128 27.247 1.00 75.44 178 GLN A N 1
ATOM 1384 C CA . GLN A 1 178 ? -16.553 -2.050 28.699 1.00 75.44 178 GLN A CA 1
ATOM 1385 C C . GLN A 1 178 ? -17.861 -2.278 29.475 1.00 75.44 178 GLN A C 1
ATOM 1387 O O . GLN A 1 178 ? -17.790 -2.662 30.637 1.00 75.44 178 GLN A O 1
ATOM 1392 N N . ASP A 1 179 ? -19.024 -2.135 28.828 1.00 60.75 179 ASP A N 1
ATOM 1393 C CA . ASP A 1 179 ? -20.350 -2.279 29.457 1.00 60.75 179 ASP A CA 1
ATOM 1394 C C . ASP A 1 179 ? -20.800 -3.746 29.673 1.00 60.75 179 ASP A C 1
ATOM 1396 O O . ASP A 1 179 ? -21.813 -3.982 30.324 1.00 60.75 179 ASP A O 1
ATOM 1400 N N . ASP A 1 180 ? -20.053 -4.746 29.182 1.00 57.41 180 ASP A N 1
ATOM 1401 C CA . ASP A 1 180 ? -20.403 -6.179 29.298 1.00 57.41 180 ASP A CA 1
ATOM 1402 C C . ASP A 1 180 ? -19.792 -6.882 30.541 1.00 57.41 180 ASP A C 1
ATOM 1404 O O . ASP A 1 180 ? -19.837 -8.112 30.645 1.00 57.41 180 ASP A O 1
ATOM 1408 N N . LEU A 1 181 ? -19.174 -6.138 31.470 1.00 57.19 181 LEU A N 1
ATOM 1409 C CA . LEU A 1 181 ? -18.434 -6.694 32.620 1.00 57.19 181 LEU A CA 1
ATOM 1410 C C . LEU A 1 181 ? -18.970 -6.306 34.013 1.00 57.19 181 LEU A C 1
ATOM 1412 O O . LEU A 1 181 ? -18.290 -6.597 35.001 1.00 57.19 181 LEU A O 1
ATOM 1416 N N . GLU A 1 182 ? -20.168 -5.722 34.118 1.00 47.19 182 GLU A N 1
ATOM 1417 C CA . GLU A 1 182 ? -20.856 -5.489 35.407 1.00 47.19 182 GLU A CA 1
ATOM 1418 C C . GLU A 1 182 ? -22.100 -6.366 35.612 1.00 47.19 182 GLU A C 1
ATOM 1420 O O . GLU A 1 182 ? -22.928 -6.489 34.680 1.00 47.19 182 GLU A O 1
#

InterPro domains:
  IPR039272 CLEC16A/TT9 [PTHR21481] (27-178)

Foldseek 3Di:
DCPVQAVLLVVQLPPDDPDDDDQDAADPVCVLVDDAFHKHFCPQWQWWWWAHPVRDIATWTWHWAADQLWTKIFTWHCDPPDPRMTGTHGIATLVVWDWDQDPVALQKIKIFGQDDDPCVVVPDDDDDDPPPDPDPRTHMTIIGHPHNVSSVVVNVNSVVNSVVSVVSVCVVCVVVVVVPPD